Protein AF-A0A1N7K8M9-F1 (afdb_monomer)

Mean predicted aligned error: 7.67 Å

Solvent-accessible surface area (backbone atoms only — not comparable to full-atom values): 7816 Å² total; per-residue (Å²): 114,67,70,62,53,54,54,53,53,51,53,54,55,52,52,54,50,54,49,51,53,53,49,50,52,52,54,46,53,49,52,34,52,50,45,45,54,55,26,48,35,70,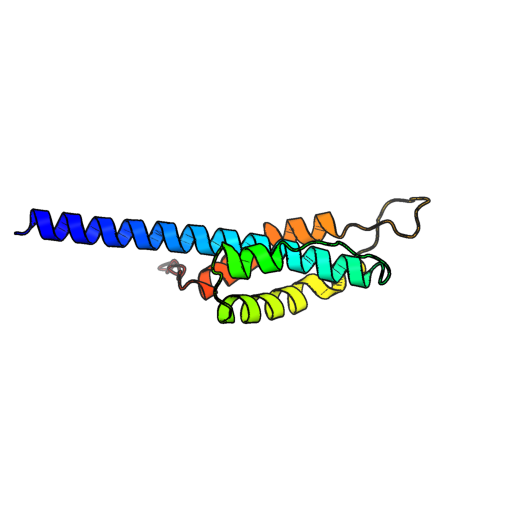66,35,76,85,61,76,83,87,73,58,62,67,55,45,42,40,73,74,64,62,49,59,65,70,57,49,56,58,46,49,53,52,47,50,77,73,44,69,59,43,54,70,47,71,66,93,67,95,62,94,57,90,80,63,69,44,43,69,59,55,31,48,54,49,57,68,27,70,62,52,55,51,52,51,31,55,72,74,66,52,76,76,81,74,80,78,76,84,124

Organism: NCBI:txid297244

pLDDT: mean 85.95, std 14.45, range [42.16, 98.56]

InterPro domains:
  IPR038314 T6SS superfamily [G3DSA:1.20.120.1620] (16-121)

Structure (mmCIF, N/CA/C/O backbone):
data_AF-A0A1N7K8M9-F1
#
_entry.id   AF-A0A1N7K8M9-F1
#
loop_
_atom_site.group_PDB
_atom_site.id
_atom_site.type_symbol
_atom_site.label_atom_id
_atom_site.label_alt_id
_atom_site.label_comp_id
_atom_site.label_asym_id
_atom_site.label_entity_id
_atom_site.label_seq_id
_atom_site.pdbx_PDB_ins_code
_atom_site.Cartn_x
_atom_site.Cartn_y
_atom_site.Cartn_z
_atom_site.occupancy
_atom_site.B_iso_or_equiv
_atom_site.auth_seq_id
_atom_site.auth_comp_id
_atom_site.auth_asym_id
_atom_site.auth_atom_id
_atom_site.pdbx_PDB_model_num
ATOM 1 N N . MET A 1 1 ? -33.757 9.930 36.050 1.00 55.50 1 MET A N 1
ATOM 2 C CA . MET A 1 1 ? -32.549 9.127 35.722 1.00 55.50 1 MET A CA 1
ATOM 3 C C . MET A 1 1 ? -32.509 8.629 34.274 1.00 55.50 1 MET A C 1
ATOM 5 O O . MET A 1 1 ? -31.422 8.622 33.714 1.00 55.50 1 MET A O 1
ATOM 9 N N . GLY A 1 2 ? -33.641 8.290 33.636 1.00 57.25 2 GLY A N 1
ATOM 10 C CA . GLY A 1 2 ? -33.664 7.744 32.263 1.00 57.25 2 GLY A CA 1
ATOM 11 C C . GLY A 1 2 ? -33.075 8.642 31.160 1.00 57.25 2 GLY A C 1
ATOM 12 O O . GLY A 1 2 ? -32.299 8.159 30.347 1.00 57.25 2 GLY A O 1
ATOM 13 N N . ILE A 1 3 ? -33.346 9.955 31.169 1.00 63.19 3 ILE A N 1
ATOM 14 C CA . ILE A 1 3 ? -32.827 10.887 30.142 1.00 63.19 3 ILE A CA 1
ATOM 15 C C . ILE A 1 3 ? -31.294 11.018 30.211 1.00 63.19 3 ILE A C 1
ATOM 17 O O . ILE A 1 3 ? -30.626 11.034 29.181 1.00 63.19 3 ILE A O 1
ATOM 21 N N . LYS A 1 4 ? -30.719 11.035 31.425 1.00 57.97 4 LYS A N 1
ATOM 22 C CA . LYS A 1 4 ? -29.259 11.060 31.622 1.00 57.97 4 LYS A CA 1
ATOM 23 C C . LYS A 1 4 ? -28.606 9.770 31.112 1.00 57.97 4 LYS A C 1
ATOM 25 O O . LYS A 1 4 ? -27.607 9.852 30.414 1.00 57.97 4 LYS A O 1
ATOM 30 N N . MET A 1 5 ? -29.209 8.605 31.372 1.00 63.78 5 MET A N 1
ATOM 31 C CA . MET A 1 5 ? -28.696 7.317 30.880 1.00 63.78 5 MET A CA 1
ATOM 32 C C . MET A 1 5 ? -28.720 7.211 29.347 1.00 63.78 5 MET A C 1
ATOM 34 O O . MET A 1 5 ? -27.747 6.752 28.755 1.00 63.78 5 MET A O 1
ATOM 38 N N . ILE A 1 6 ? -29.795 7.678 28.700 1.00 67.50 6 ILE A N 1
ATOM 39 C CA . ILE A 1 6 ? -29.910 7.688 27.231 1.00 67.50 6 ILE A CA 1
ATOM 40 C C . ILE A 1 6 ? -28.871 8.633 26.613 1.00 67.50 6 ILE A C 1
ATOM 42 O O . ILE A 1 6 ? -28.190 8.256 25.661 1.00 67.50 6 ILE A O 1
ATOM 46 N N . SER A 1 7 ? -28.700 9.832 27.181 1.00 69.00 7 SER A N 1
ATOM 47 C CA . SER A 1 7 ? -27.706 10.802 26.706 1.00 69.00 7 SER A CA 1
ATOM 48 C C . SER A 1 7 ? -26.276 10.270 26.824 1.00 69.00 7 SER A C 1
ATOM 50 O O . SER A 1 7 ? -25.493 10.426 25.891 1.00 69.00 7 SER A O 1
ATOM 52 N N . THR A 1 8 ? -25.927 9.618 27.937 1.00 70.44 8 THR A N 1
ATOM 53 C CA . THR A 1 8 ? -24.590 9.037 28.129 1.00 70.44 8 THR A CA 1
ATOM 54 C C . THR A 1 8 ? -24.330 7.888 27.156 1.00 70.44 8 THR A C 1
ATOM 56 O O . THR A 1 8 ? -23.260 7.841 26.554 1.00 70.44 8 THR A O 1
ATOM 59 N N . ALA A 1 9 ? -25.310 7.002 26.941 1.00 67.31 9 ALA A N 1
ATOM 60 C CA . ALA A 1 9 ? -25.182 5.914 25.974 1.00 67.31 9 ALA A CA 1
ATOM 61 C C . ALA A 1 9 ? -24.932 6.447 24.553 1.00 67.31 9 ALA A C 1
ATOM 63 O O . ALA A 1 9 ? -24.025 5.978 23.869 1.00 67.31 9 ALA A O 1
ATOM 64 N N . LEU A 1 10 ? -25.674 7.477 24.133 1.00 69.62 10 LEU A N 1
ATOM 65 C CA . LEU A 1 10 ? -25.521 8.090 22.812 1.00 69.62 10 LEU A CA 1
ATOM 66 C C . LEU A 1 10 ? -24.108 8.665 22.601 1.00 69.62 10 LEU A C 1
ATOM 68 O O . LEU A 1 10 ? -23.495 8.420 21.564 1.00 69.62 10 LEU A O 1
ATOM 72 N N . CYS A 1 11 ? -23.558 9.371 23.596 1.00 68.38 11 CYS A N 1
ATOM 73 C CA . CYS A 1 11 ? -22.202 9.925 23.528 1.00 68.38 11 CYS A CA 1
ATOM 74 C C . CYS A 1 11 ? -21.124 8.841 23.360 1.00 68.38 11 CYS A C 1
ATOM 76 O O . CYS A 1 11 ? -20.184 9.035 22.591 1.00 68.38 11 CYS A O 1
ATOM 78 N N . VAL A 1 12 ? -21.275 7.695 24.034 1.00 68.94 12 VAL A N 1
ATOM 79 C CA . VAL A 1 12 ? -20.350 6.553 23.911 1.00 68.94 12 VAL A CA 1
ATOM 80 C C . VAL A 1 12 ? -20.442 5.904 22.523 1.00 68.94 12 VAL A C 1
ATOM 82 O O . VAL A 1 12 ? -19.428 5.532 21.930 1.00 68.94 12 VAL A O 1
ATOM 85 N N . PHE A 1 13 ? -21.642 5.808 21.946 1.00 65.75 13 PHE A N 1
ATOM 86 C CA . PHE A 1 13 ? -21.798 5.313 20.575 1.00 65.75 13 PHE A CA 1
ATOM 87 C C . PHE A 1 13 ? -21.184 6.260 19.533 1.00 65.75 13 PHE A C 1
ATOM 89 O O . PHE A 1 13 ? -20.526 5.803 18.602 1.00 65.75 13 PHE A O 1
ATOM 96 N N . PHE A 1 14 ? -21.328 7.578 19.685 1.00 66.44 14 PHE A N 1
ATOM 97 C CA . PHE A 1 14 ? -20.709 8.524 18.749 1.00 66.44 14 PHE A CA 1
ATOM 98 C C . PHE A 1 14 ? -19.177 8.524 18.831 1.00 66.44 14 PHE A C 1
ATOM 100 O O . PHE A 1 14 ? -18.514 8.547 17.793 1.00 66.44 14 PHE A O 1
ATOM 107 N N . SER A 1 15 ? -18.594 8.444 20.031 1.00 65.31 15 SER A N 1
ATOM 108 C CA . SER A 1 15 ? -17.133 8.409 20.185 1.00 65.31 15 SER A CA 1
ATOM 109 C C . SER A 1 15 ? -16.507 7.137 19.597 1.00 65.31 15 SER A C 1
ATOM 111 O O . SER A 1 15 ? -15.451 7.202 18.964 1.00 65.31 15 SER A O 1
ATOM 113 N N . THR A 1 16 ? -17.175 5.987 19.719 1.00 69.19 16 THR A N 1
ATOM 114 C CA . THR A 1 16 ? -16.719 4.719 19.114 1.00 69.19 16 THR A CA 1
ATOM 115 C C . THR A 1 16 ? -16.777 4.733 17.581 1.00 69.19 16 THR A C 1
ATOM 117 O O . THR A 1 16 ? -15.883 4.204 16.924 1.00 69.19 16 THR A O 1
ATOM 120 N N . ILE A 1 17 ? -17.762 5.407 16.980 1.00 71.94 17 ILE A N 1
ATOM 121 C CA . ILE A 1 17 ? -17.827 5.576 15.517 1.00 71.94 17 ILE A CA 1
ATOM 122 C C . ILE A 1 17 ? -16.704 6.495 15.018 1.00 71.94 17 ILE A C 1
ATOM 124 O O . ILE A 1 17 ? -16.034 6.171 14.036 1.00 71.94 17 ILE A O 1
ATOM 128 N N . ILE A 1 18 ? -16.466 7.620 15.701 1.00 73.31 18 ILE A N 1
ATOM 129 C CA . ILE A 1 18 ? -15.416 8.584 15.325 1.00 73.31 18 ILE A CA 1
ATOM 130 C C . ILE A 1 18 ? -14.028 7.937 15.402 1.00 73.31 18 ILE A C 1
ATOM 132 O O . ILE A 1 18 ? -13.202 8.121 14.505 1.00 73.31 18 ILE A O 1
ATOM 136 N N . THR A 1 19 ? -13.773 7.158 16.453 1.00 75.25 19 THR A N 1
ATOM 137 C CA . THR A 1 19 ? -12.500 6.441 16.625 1.00 75.25 19 THR A CA 1
ATOM 138 C C . THR A 1 19 ? -12.299 5.389 15.535 1.00 75.25 19 THR A C 1
ATOM 140 O O . THR A 1 19 ? -11.262 5.414 14.875 1.00 75.25 19 THR A O 1
ATOM 143 N N . ALA A 1 20 ? -13.308 4.562 15.242 1.00 73.88 20 ALA A N 1
ATOM 144 C CA . ALA A 1 20 ? -13.241 3.574 14.161 1.00 73.88 20 ALA A CA 1
ATOM 145 C C . ALA A 1 20 ? -13.034 4.213 12.773 1.00 73.88 20 ALA A C 1
ATOM 147 O O . ALA A 1 20 ? -12.269 3.703 11.952 1.00 73.88 20 ALA A O 1
ATOM 148 N N . GLN A 1 21 ? -13.681 5.352 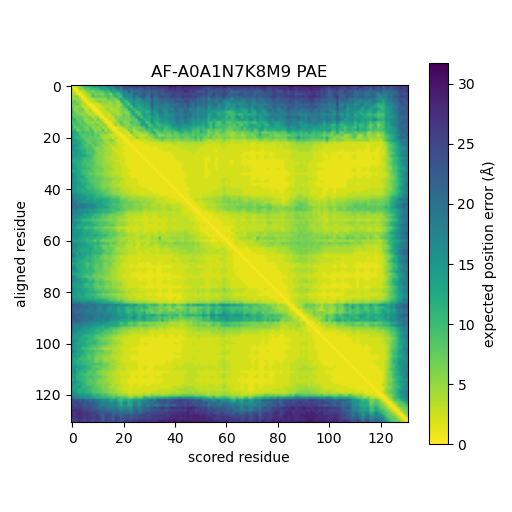12.500 1.00 77.50 21 GLN A N 1
ATOM 149 C CA . GLN A 1 21 ? -13.484 6.093 11.252 1.00 77.50 21 GLN A CA 1
ATOM 150 C C . GLN A 1 21 ? -12.062 6.660 11.152 1.00 77.50 21 GLN A C 1
ATOM 152 O O . GLN A 1 21 ? -11.430 6.554 10.100 1.00 77.50 21 GLN A O 1
ATOM 157 N N . THR A 1 22 ? -11.545 7.224 12.244 1.00 87.81 22 THR A N 1
ATOM 158 C CA . THR A 1 22 ? -10.180 7.765 12.306 1.00 87.81 22 THR A CA 1
ATOM 159 C C . THR A 1 22 ? -9.147 6.666 12.077 1.00 87.81 22 THR A C 1
ATOM 161 O O . THR A 1 22 ? -8.244 6.823 11.254 1.00 87.81 22 THR A O 1
ATOM 164 N N . GLU A 1 23 ? -9.319 5.525 12.740 1.00 90.81 23 GLU A N 1
ATOM 165 C CA . GLU A 1 23 ? -8.447 4.364 12.597 1.00 90.81 23 GLU A CA 1
ATOM 166 C C . GLU A 1 23 ? -8.476 3.806 11.169 1.00 90.81 23 GLU A C 1
ATOM 168 O O . GLU A 1 23 ? -7.424 3.599 10.565 1.00 90.81 23 GLU A O 1
ATOM 173 N N . SER A 1 24 ? -9.664 3.657 10.575 1.00 92.88 24 SER A N 1
ATOM 174 C CA . SER A 1 24 ? -9.797 3.212 9.185 1.00 92.88 24 SER A CA 1
ATOM 175 C C . SER A 1 24 ? -9.044 4.118 8.209 1.00 92.88 24 SER A C 1
ATOM 177 O O . SER A 1 24 ? -8.442 3.616 7.261 1.00 92.88 24 SER A O 1
ATOM 179 N N . VAL A 1 25 ? -9.077 5.438 8.413 1.00 94.25 25 VAL A N 1
ATOM 180 C CA . VAL A 1 25 ? -8.355 6.396 7.561 1.00 94.25 25 VAL A CA 1
ATOM 181 C C . VAL A 1 25 ? -6.844 6.238 7.718 1.00 94.25 25 VAL A C 1
ATOM 183 O O . VAL A 1 25 ? -6.126 6.271 6.719 1.00 94.25 25 VAL A O 1
ATOM 186 N N . ILE A 1 26 ? -6.353 6.051 8.945 1.00 94.75 26 ILE A N 1
ATOM 187 C CA . ILE A 1 26 ? -4.922 5.847 9.209 1.00 94.75 26 ILE A CA 1
ATOM 188 C C . ILE A 1 26 ? -4.437 4.552 8.550 1.00 94.75 26 ILE A C 1
ATOM 190 O O . ILE A 1 26 ? -3.450 4.582 7.820 1.00 94.75 26 ILE A O 1
ATOM 194 N N . LEU A 1 27 ? -5.166 3.447 8.724 1.00 95.62 27 LEU A N 1
ATOM 195 C CA . LEU A 1 27 ? -4.822 2.157 8.120 1.00 95.62 27 LEU A CA 1
ATOM 196 C C . LEU A 1 27 ? -4.821 2.221 6.585 1.00 95.62 27 LEU A C 1
ATOM 198 O O . LEU A 1 27 ? -3.929 1.672 5.946 1.00 95.62 27 LEU A O 1
ATOM 202 N N . LYS A 1 28 ? -5.756 2.959 5.971 1.00 96.94 28 LYS A N 1
ATOM 203 C CA . LYS A 1 28 ? -5.742 3.179 4.516 1.00 96.94 28 LYS A CA 1
ATOM 204 C C . LYS A 1 28 ? -4.518 3.967 4.047 1.00 96.94 28 LYS A C 1
ATOM 206 O O . LYS A 1 28 ? -3.912 3.604 3.044 1.00 96.94 28 LYS A O 1
ATOM 211 N N . LYS A 1 29 ? -4.151 5.038 4.757 1.00 96.44 29 LYS A N 1
ATOM 212 C CA . LYS A 1 29 ? -2.949 5.830 4.439 1.00 96.44 29 LYS A CA 1
ATOM 213 C C . LYS A 1 29 ? -1.682 4.992 4.573 1.00 96.44 29 LYS A C 1
ATOM 215 O O . LYS A 1 29 ? -0.804 5.085 3.722 1.00 96.44 29 LYS A O 1
ATOM 220 N N . TYR A 1 30 ? -1.629 4.150 5.600 1.00 96.50 30 TYR A N 1
ATOM 221 C CA . TYR A 1 30 ? -0.538 3.210 5.806 1.00 96.50 30 TYR A CA 1
ATOM 222 C C . TYR A 1 30 ? -0.416 2.225 4.642 1.00 96.50 30 TYR A C 1
ATOM 224 O O . TYR A 1 30 ? 0.673 2.055 4.103 1.00 96.50 30 TYR A O 1
ATOM 232 N N . ALA A 1 31 ? -1.538 1.655 4.196 1.00 97.81 31 ALA A N 1
ATOM 233 C CA . ALA A 1 31 ? -1.556 0.724 3.075 1.00 97.81 31 ALA A CA 1
ATOM 234 C C . ALA A 1 31 ? -1.058 1.339 1.764 1.00 97.81 31 ALA A C 1
ATOM 236 O O . ALA A 1 31 ? -0.250 0.724 1.072 1.00 97.81 31 ALA A O 1
ATOM 237 N N . LEU A 1 32 ? -1.480 2.569 1.454 1.00 98.12 32 LEU A N 1
ATOM 238 C CA . LEU A 1 32 ? -0.977 3.294 0.286 1.00 98.12 32 LEU A CA 1
ATOM 239 C C . LEU A 1 32 ? 0.529 3.563 0.398 1.00 98.12 32 LEU A C 1
ATOM 241 O O . LEU A 1 32 ? 1.276 3.248 -0.523 1.00 98.12 32 LEU A O 1
ATOM 245 N N . HIS A 1 33 ? 0.975 4.102 1.536 1.00 96.94 33 HIS A N 1
ATOM 246 C CA . HIS A 1 33 ? 2.391 4.376 1.791 1.00 96.94 33 HIS A CA 1
ATOM 247 C C . HIS A 1 33 ? 3.249 3.117 1.612 1.00 96.94 33 HIS A C 1
ATOM 249 O O . HIS A 1 33 ? 4.266 3.150 0.922 1.00 96.94 33 HIS A O 1
ATOM 255 N N . LYS A 1 34 ? 2.828 1.999 2.210 1.00 96.62 34 LYS A N 1
ATOM 256 C CA . LYS A 1 34 ? 3.552 0.729 2.161 1.00 96.62 34 LYS A CA 1
ATOM 257 C C . LYS A 1 34 ? 3.611 0.162 0.740 1.00 96.62 34 LYS A C 1
ATOM 259 O O . LYS A 1 34 ? 4.702 -0.155 0.279 1.00 96.62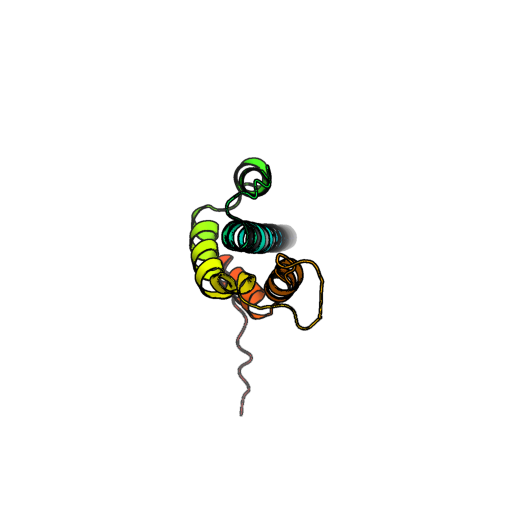 34 LYS A O 1
ATOM 264 N N . CYS A 1 35 ? 2.480 0.145 0.025 1.00 97.94 35 CYS A N 1
ATOM 265 C CA . CYS A 1 35 ? 2.422 -0.283 -1.376 1.00 97.94 35 CYS A CA 1
ATOM 266 C C . CYS A 1 35 ? 3.408 0.501 -2.251 1.00 97.94 35 CYS A C 1
ATOM 268 O O . CYS A 1 35 ? 4.201 -0.103 -2.974 1.00 97.94 35 CYS A O 1
ATOM 270 N N . LEU A 1 36 ? 3.389 1.838 -2.153 1.00 97.06 36 LEU A N 1
ATOM 271 C CA . LEU A 1 36 ? 4.280 2.707 -2.926 1.00 97.06 36 LEU A CA 1
ATOM 272 C C . LEU A 1 36 ? 5.742 2.462 -2.551 1.00 97.06 36 LEU A C 1
ATOM 274 O O . LEU A 1 36 ? 6.579 2.277 -3.430 1.00 97.06 36 LEU A O 1
ATOM 278 N N . SER A 1 37 ? 6.049 2.437 -1.252 1.00 95.62 37 SER A N 1
ATOM 279 C CA . SER A 1 37 ? 7.421 2.280 -0.777 1.00 95.62 37 SER A CA 1
ATOM 280 C C . SER A 1 37 ? 8.037 0.952 -1.214 1.00 95.62 37 SER A C 1
ATOM 282 O O . SER A 1 37 ? 9.190 0.940 -1.644 1.00 95.62 37 SER A O 1
ATOM 284 N N . ASP A 1 38 ? 7.300 -0.152 -1.100 1.00 95.50 38 ASP A N 1
ATOM 285 C CA . ASP A 1 38 ? 7.817 -1.482 -1.427 1.00 95.50 38 ASP A CA 1
ATOM 286 C C . ASP A 1 38 ? 7.977 -1.659 -2.943 1.00 95.50 38 ASP A C 1
ATOM 288 O O . ASP A 1 38 ? 9.003 -2.165 -3.407 1.00 95.50 38 ASP A O 1
ATOM 292 N N . ASN A 1 39 ? 7.011 -1.180 -3.735 1.00 96.88 39 ASN A N 1
ATOM 293 C CA . ASN A 1 39 ? 7.062 -1.319 -5.188 1.00 96.88 39 ASN A CA 1
ATOM 294 C C . ASN A 1 39 ? 8.082 -0.384 -5.839 1.00 96.88 39 ASN A C 1
ATOM 296 O O . ASN A 1 39 ? 8.812 -0.829 -6.722 1.00 96.88 39 ASN A O 1
ATOM 300 N N . TYR A 1 40 ? 8.211 0.871 -5.393 1.00 95.44 40 TYR A N 1
ATOM 301 C CA . TYR A 1 40 ? 9.257 1.753 -5.923 1.00 95.44 40 TYR A CA 1
ATOM 302 C C . TYR A 1 40 ? 10.655 1.251 -5.578 1.00 95.44 40 TYR A C 1
ATOM 304 O O . TYR A 1 40 ? 11.530 1.266 -6.438 1.00 95.44 40 TYR A O 1
ATOM 312 N N . LYS A 1 41 ? 10.855 0.733 -4.361 1.00 94.12 41 LYS A N 1
ATOM 313 C CA . LYS A 1 41 ? 12.124 0.105 -3.975 1.00 94.12 41 LYS A CA 1
ATOM 314 C C . LYS A 1 41 ? 12.425 -1.153 -4.798 1.00 94.12 41 LYS A C 1
ATOM 316 O O . LYS A 1 41 ? 13.586 -1.429 -5.080 1.00 94.12 41 LYS A O 1
ATOM 321 N N . SER A 1 42 ? 11.400 -1.918 -5.172 1.00 94.38 42 SER A N 1
ATOM 322 C CA . SER A 1 42 ? 11.559 -3.114 -6.011 1.00 94.38 42 SER A CA 1
ATOM 323 C C . SER A 1 42 ? 11.850 -2.768 -7.474 1.00 94.38 42 SER A C 1
ATOM 325 O O . SER A 1 42 ? 12.636 -3.462 -8.115 1.00 94.38 42 SER A O 1
ATOM 327 N N . ALA A 1 43 ? 11.259 -1.685 -7.992 1.00 93.81 43 ALA A N 1
ATOM 328 C CA . ALA A 1 43 ? 11.530 -1.169 -9.334 1.00 93.81 43 ALA A CA 1
ATOM 329 C C . ALA A 1 43 ? 12.926 -0.545 -9.453 1.00 93.81 43 ALA A C 1
ATOM 331 O O . ALA A 1 43 ? 13.631 -0.776 -10.434 1.00 93.81 43 ALA A O 1
ATOM 332 N N . ASP A 1 44 ? 13.324 0.241 -8.454 1.00 92.25 44 ASP A N 1
ATOM 333 C CA . ASP A 1 44 ? 14.631 0.881 -8.389 1.00 92.25 44 ASP A CA 1
ATOM 334 C C . ASP A 1 44 ? 15.194 0.787 -6.960 1.00 92.25 44 ASP A C 1
ATOM 336 O O . ASP A 1 44 ? 14.870 1.611 -6.102 1.00 92.25 44 ASP A O 1
ATOM 340 N N . PRO A 1 45 ? 16.080 -0.187 -6.679 1.00 90.81 45 PRO A N 1
ATOM 341 C CA . PRO A 1 45 ? 16.692 -0.339 -5.360 1.00 90.81 45 PRO A CA 1
ATOM 342 C C . PRO A 1 45 ? 17.539 0.857 -4.907 1.00 90.81 45 PRO A C 1
ATOM 344 O O . PRO A 1 45 ? 17.869 0.946 -3.723 1.00 90.81 45 PRO A O 1
ATOM 347 N N . SER A 1 46 ? 17.913 1.759 -5.824 1.00 91.75 46 SER A N 1
ATOM 348 C CA . SER A 1 46 ? 18.627 2.999 -5.496 1.00 91.75 46 SER A CA 1
ATOM 349 C C . SER A 1 46 ? 17.697 4.133 -5.055 1.00 91.75 46 SER A C 1
ATOM 351 O O . SER A 1 46 ? 18.170 5.155 -4.557 1.00 91.75 46 SER A O 1
ATOM 353 N N . PHE A 1 47 ? 16.379 3.961 -5.198 1.00 86.50 47 PHE A N 1
ATOM 354 C CA . PHE A 1 47 ? 15.394 4.941 -4.769 1.00 86.50 47 PHE A CA 1
ATOM 355 C C . PHE A 1 47 ? 15.344 5.051 -3.240 1.00 86.50 47 PHE A C 1
ATOM 357 O O . PHE A 1 47 ? 15.082 4.081 -2.525 1.00 86.50 47 PHE A O 1
ATOM 364 N N . ILE A 1 48 ? 15.545 6.269 -2.736 1.00 86.75 48 ILE A N 1
ATOM 365 C CA . ILE A 1 48 ? 15.435 6.607 -1.316 1.00 86.75 48 ILE A CA 1
ATOM 366 C C . ILE A 1 48 ? 14.348 7.671 -1.177 1.00 86.75 48 ILE A C 1
ATOM 368 O O . ILE A 1 48 ? 14.542 8.818 -1.569 1.00 86.75 48 ILE A O 1
ATOM 372 N N . SER A 1 49 ? 13.200 7.302 -0.606 1.00 87.31 49 SER A N 1
ATOM 373 C CA . SER A 1 49 ? 12.062 8.223 -0.481 1.00 87.31 49 SER A CA 1
ATOM 374 C C . SER A 1 49 ? 12.272 9.323 0.563 1.00 87.31 49 SER A C 1
ATOM 376 O O . SER A 1 49 ? 11.632 10.367 0.475 1.00 87.31 49 SER A O 1
ATOM 378 N N . HIS A 1 50 ? 13.113 9.078 1.579 1.00 90.00 50 HIS A N 1
ATOM 379 C CA . HIS A 1 50 ? 13.174 9.879 2.812 1.00 90.00 50 HIS A CA 1
ATOM 380 C C . HIS A 1 50 ? 11.787 10.127 3.448 1.00 90.00 50 HIS A C 1
ATOM 382 O O . HIS A 1 50 ? 11.588 11.109 4.163 1.00 90.00 50 HIS A O 1
ATOM 388 N N . ASP A 1 51 ? 10.824 9.235 3.196 1.00 90.31 51 ASP A N 1
ATOM 389 C CA . ASP A 1 51 ? 9.458 9.341 3.699 1.00 90.31 51 ASP A CA 1
ATOM 390 C C . ASP A 1 51 ? 9.357 8.739 5.109 1.00 90.31 51 ASP A C 1
ATOM 392 O O . ASP A 1 51 ? 9.631 7.560 5.333 1.00 90.31 51 ASP A O 1
ATOM 396 N N . TYR A 1 52 ? 8.947 9.565 6.072 1.00 91.88 52 TYR A N 1
ATOM 397 C CA . TYR A 1 52 ? 8.741 9.182 7.472 1.00 91.88 52 TYR A CA 1
ATOM 398 C C . TYR A 1 52 ? 7.254 9.062 7.842 1.00 91.88 52 TYR A C 1
ATOM 400 O O . TYR A 1 52 ? 6.901 9.020 9.026 1.00 91.88 52 TYR A O 1
ATOM 408 N N . SER A 1 53 ? 6.357 8.990 6.856 1.00 92.62 53 SER A N 1
ATOM 409 C CA . SER A 1 53 ? 4.909 8.910 7.072 1.00 92.62 53 SER A CA 1
ATOM 410 C C . SER A 1 53 ? 4.509 7.684 7.894 1.00 92.62 53 SER A C 1
ATOM 412 O O . SER A 1 53 ? 3.621 7.796 8.740 1.00 92.62 53 SER A O 1
ATOM 414 N N . ALA A 1 54 ? 5.185 6.538 7.730 1.00 88.75 54 ALA A N 1
ATOM 415 C CA . ALA A 1 54 ? 4.984 5.370 8.598 1.00 88.75 54 ALA A CA 1
ATOM 416 C C . ALA A 1 54 ? 5.228 5.700 10.081 1.00 88.75 54 ALA A C 1
ATOM 418 O O . ALA A 1 54 ? 4.372 5.424 10.923 1.00 88.75 54 ALA A O 1
ATOM 419 N N . SER A 1 55 ? 6.339 6.369 10.401 1.00 90.19 55 SER A N 1
ATOM 420 C CA . SER A 1 55 ? 6.647 6.808 11.768 1.00 90.19 55 SER A CA 1
ATOM 421 C C . SER A 1 55 ? 5.636 7.830 12.285 1.00 90.19 55 SER A C 1
ATOM 423 O O . SER A 1 55 ? 5.232 7.751 13.441 1.00 90.19 55 SER A O 1
ATOM 425 N N . TYR A 1 56 ? 5.166 8.753 11.441 1.00 91.25 56 TYR A N 1
ATOM 426 C CA . TYR A 1 56 ? 4.097 9.688 11.807 1.00 91.25 56 TYR A CA 1
ATOM 427 C C . TYR A 1 56 ? 2.788 8.956 12.150 1.00 91.25 56 TYR A C 1
ATOM 429 O O . TYR A 1 56 ? 2.144 9.260 13.155 1.00 91.25 56 TYR A O 1
ATOM 437 N N . MET A 1 57 ? 2.400 7.959 11.352 1.00 91.25 57 MET A N 1
ATOM 438 C CA . MET A 1 57 ? 1.207 7.147 11.609 1.00 91.25 57 MET A CA 1
ATOM 439 C C . MET A 1 57 ? 1.340 6.330 12.899 1.00 91.25 57 MET A C 1
ATOM 441 O O . MET A 1 57 ? 0.399 6.273 13.691 1.00 91.25 57 MET A O 1
ATOM 445 N N . PHE A 1 58 ? 2.517 5.760 13.147 1.00 85.56 58 PHE A N 1
ATOM 446 C CA . PHE A 1 58 ? 2.784 4.984 14.351 1.00 85.56 58 PHE A CA 1
ATOM 447 C C . PHE A 1 58 ? 2.844 5.860 15.611 1.00 85.56 58 PHE A C 1
ATOM 449 O O . PHE A 1 58 ? 2.067 5.665 16.539 1.00 85.56 58 PHE A O 1
ATOM 456 N N . GLN A 1 59 ? 3.726 6.860 15.632 1.00 86.06 59 GLN A N 1
ATOM 457 C CA . GLN A 1 59 ? 4.071 7.611 16.845 1.00 86.06 59 GLN A CA 1
ATOM 458 C C . GLN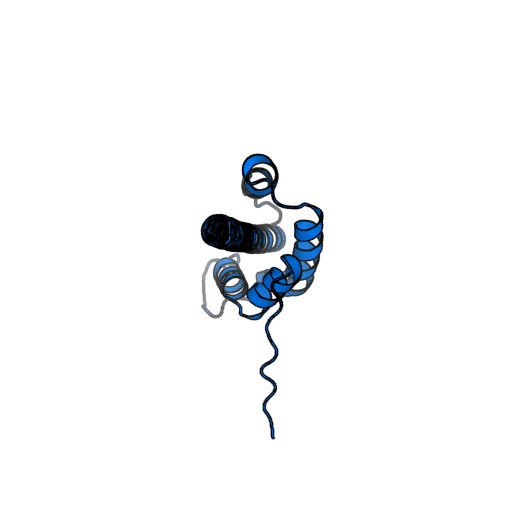 A 1 59 ? 3.124 8.779 17.116 1.00 86.06 59 GLN A C 1
ATOM 460 O O . GLN A 1 59 ? 2.807 9.067 18.264 1.00 86.06 59 GLN A O 1
ATOM 465 N N . ILE A 1 60 ? 2.680 9.479 16.067 1.00 84.88 60 ILE A N 1
ATOM 466 C CA . ILE A 1 60 ? 1.877 10.701 16.222 1.00 84.88 60 ILE A CA 1
ATOM 467 C C . ILE A 1 60 ? 0.386 10.387 16.145 1.00 84.88 60 ILE A C 1
ATOM 469 O O . ILE A 1 60 ? -0.419 10.999 16.847 1.00 84.88 60 ILE A O 1
ATOM 473 N N . LYS A 1 61 ? -0.006 9.436 15.290 1.00 89.44 61 LYS A N 1
ATOM 474 C CA . LYS A 1 61 ? -1.403 8.992 15.181 1.00 89.44 61 LYS A CA 1
ATOM 475 C C . LYS A 1 61 ? -1.742 7.783 16.051 1.00 89.44 61 LYS A C 1
ATOM 477 O O . LYS A 1 61 ? -2.915 7.426 16.090 1.00 89.44 61 LYS A O 1
ATOM 482 N N . ASN A 1 62 ? -0.772 7.230 16.787 1.00 86.88 62 ASN A N 1
ATOM 483 C CA . ASN A 1 62 ? -0.955 6.109 17.715 1.00 86.88 62 ASN A CA 1
ATOM 484 C C . ASN A 1 62 ? -1.649 4.902 17.060 1.00 86.88 62 ASN A C 1
ATOM 486 O O . ASN A 1 62 ? -2.574 4.321 17.629 1.00 86.88 62 ASN A O 1
ATOM 490 N N . ALA A 1 63 ? -1.245 4.558 15.835 1.00 89.06 63 ALA A N 1
ATOM 491 C CA . ALA A 1 63 ? -1.774 3.388 15.146 1.00 89.06 63 ALA A CA 1
ATOM 492 C C . ALA A 1 63 ? -1.393 2.089 15.881 1.00 89.06 63 ALA A C 1
ATOM 494 O O . ALA A 1 63 ? -0.254 1.913 16.313 1.00 89.06 63 ALA A O 1
ATOM 495 N N . ASP A 1 64 ? -2.347 1.165 15.991 1.00 90.44 64 ASP A N 1
ATOM 496 C CA . ASP A 1 64 ? -2.157 -0.129 16.650 1.00 90.44 64 ASP A CA 1
ATOM 497 C C . ASP A 1 64 ? -1.176 -1.015 15.865 1.00 90.44 64 ASP A C 1
ATOM 499 O O . ASP A 1 64 ? -1.452 -1.431 14.736 1.00 90.44 64 ASP A O 1
ATOM 503 N N . TYR A 1 65 ? -0.041 -1.337 16.491 1.00 88.19 65 TYR A N 1
ATOM 504 C CA . TYR A 1 65 ? 1.033 -2.125 15.887 1.00 88.19 65 TYR A CA 1
ATOM 505 C C . TYR A 1 65 ? 0.575 -3.501 15.393 1.00 88.19 65 TYR A C 1
ATOM 507 O O . TYR A 1 65 ? 0.979 -3.942 14.319 1.00 88.19 65 TYR A O 1
ATOM 515 N N . ASN A 1 66 ? -0.297 -4.179 16.144 1.00 92.12 66 ASN A N 1
ATOM 516 C CA . ASN A 1 66 ? -0.740 -5.522 15.778 1.00 92.12 66 ASN A CA 1
ATOM 517 C C . ASN A 1 66 ? -1.590 -5.482 14.508 1.00 92.12 66 ASN A C 1
ATOM 519 O O . ASN A 1 66 ? -1.454 -6.341 13.636 1.00 92.12 66 ASN A O 1
ATOM 523 N N . LYS A 1 67 ? -2.439 -4.458 14.376 1.00 93.25 67 LYS A N 1
ATOM 524 C CA . LYS A 1 67 ? -3.245 -4.251 13.167 1.00 93.25 67 LYS A CA 1
ATOM 525 C C . LYS A 1 67 ? -2.379 -3.854 11.980 1.00 93.25 67 LYS A C 1
ATOM 527 O O . LYS A 1 67 ? -2.635 -4.344 10.886 1.00 93.25 67 LYS A O 1
ATOM 532 N N . LEU A 1 68 ? -1.358 -3.021 12.188 1.00 92.25 68 LEU A N 1
ATOM 533 C CA . LEU A 1 68 ? -0.402 -2.667 11.136 1.00 92.25 68 LEU A CA 1
ATOM 534 C C . LEU A 1 68 ? 0.373 -3.886 10.636 1.00 92.25 68 LEU A C 1
ATOM 536 O O . LEU A 1 68 ? 0.444 -4.078 9.433 1.00 92.25 68 LEU A O 1
ATOM 540 N N . ASN A 1 69 ? 0.852 -4.755 11.525 1.00 93.31 69 ASN A N 1
ATOM 541 C CA . ASN A 1 69 ? 1.567 -5.972 11.133 1.00 93.31 69 ASN A CA 1
ATOM 542 C C . ASN A 1 69 ? 0.676 -6.949 10.338 1.00 93.31 69 ASN A C 1
ATOM 544 O O . ASN A 1 69 ? 1.091 -7.532 9.339 1.00 93.31 69 ASN A O 1
ATOM 548 N N . LEU A 1 70 ? -0.589 -7.105 10.746 1.00 96.38 70 LEU A N 1
ATOM 549 C CA . LEU A 1 70 ? -1.566 -7.885 9.974 1.00 96.38 70 LEU A CA 1
ATOM 550 C C . LEU A 1 70 ? -1.878 -7.242 8.620 1.00 96.38 70 LEU A C 1
ATOM 552 O O . LEU A 1 70 ? -2.158 -7.944 7.648 1.00 96.38 70 LEU A O 1
ATOM 556 N N . LEU A 1 71 ? -1.885 -5.913 8.564 1.00 97.25 71 LEU A N 1
ATOM 557 C CA . LEU A 1 71 ? -2.114 -5.163 7.342 1.00 97.25 71 LEU A CA 1
ATOM 558 C C . LEU A 1 71 ? -0.909 -5.236 6.396 1.00 97.25 71 LEU A C 1
ATOM 560 O O . LEU A 1 71 ? -1.125 -5.436 5.208 1.00 97.25 71 LEU A O 1
ATOM 564 N N . ASP A 1 72 ? 0.321 -5.170 6.906 1.00 96.62 72 ASP A N 1
ATOM 565 C CA . ASP A 1 72 ? 1.562 -5.323 6.134 1.00 96.62 72 ASP A CA 1
ATOM 566 C C . ASP A 1 72 ? 1.563 -6.612 5.331 1.00 96.62 72 ASP A C 1
ATOM 568 O O . ASP A 1 72 ? 1.735 -6.581 4.115 1.00 96.62 72 ASP A O 1
ATOM 572 N N . LYS A 1 73 ? 1.279 -7.734 5.999 1.00 97.50 73 LYS A N 1
ATOM 573 C CA . LYS A 1 73 ? 1.218 -9.037 5.338 1.00 97.50 73 LYS A CA 1
ATOM 574 C C . LYS A 1 73 ? 0.195 -9.050 4.199 1.00 97.50 73 LYS A C 1
ATOM 576 O O . LYS A 1 73 ? 0.485 -9.536 3.114 1.00 97.50 73 LYS A O 1
ATOM 581 N N . HIS A 1 74 ? -0.988 -8.485 4.433 1.00 98.19 74 HIS A N 1
ATOM 582 C CA . HIS A 1 74 ? -2.023 -8.403 3.405 1.00 98.19 74 HIS A CA 1
ATOM 583 C C . HIS A 1 74 ? -1.599 -7.522 2.219 1.00 98.19 74 HIS A C 1
ATOM 585 O O . HIS A 1 74 ? -1.865 -7.872 1.071 1.00 98.19 74 HIS A O 1
ATOM 591 N N . ILE A 1 75 ? -0.925 -6.397 2.476 1.00 98.50 75 ILE A N 1
ATOM 592 C CA . ILE A 1 75 ? -0.407 -5.506 1.429 1.00 98.50 75 ILE A CA 1
ATOM 593 C C . ILE A 1 75 ? 0.658 -6.221 0.596 1.00 98.50 75 ILE A C 1
ATOM 595 O O . ILE A 1 75 ? 0.600 -6.163 -0.630 1.00 98.50 75 ILE A O 1
ATOM 599 N N . GLU A 1 76 ? 1.598 -6.910 1.242 1.00 97.75 76 GLU A N 1
ATOM 600 C CA . GLU A 1 76 ? 2.667 -7.659 0.577 1.00 97.75 76 GLU A CA 1
ATOM 601 C C . GLU A 1 76 ? 2.099 -8.767 -0.322 1.00 97.75 76 GLU A C 1
ATOM 603 O O . GLU A 1 76 ? 2.443 -8.851 -1.502 1.00 97.75 76 GLU A O 1
ATOM 608 N N . GLU A 1 77 ? 1.158 -9.556 0.200 1.00 97.62 77 GLU A N 1
ATOM 609 C CA . GLU A 1 77 ? 0.472 -10.614 -0.554 1.00 97.62 77 GLU A CA 1
ATOM 610 C C . GLU A 1 77 ? -0.310 -10.072 -1.762 1.00 97.62 77 GLU A C 1
ATOM 612 O O . GLU A 1 77 ? -0.427 -10.763 -2.771 1.00 97.62 77 GLU A O 1
ATOM 617 N N . THR A 1 78 ? -0.834 -8.844 -1.679 1.00 97.88 78 THR A N 1
ATOM 618 C CA . THR A 1 78 ? -1.708 -8.272 -2.720 1.00 97.88 78 THR A CA 1
ATOM 619 C C . THR A 1 78 ? -0.950 -7.453 -3.767 1.00 97.88 78 THR A C 1
ATOM 621 O O . THR A 1 78 ? -1.344 -7.424 -4.930 1.00 97.88 78 THR A O 1
ATOM 624 N N . THR A 1 79 ? 0.118 -6.754 -3.371 1.00 98.44 79 THR A N 1
ATOM 625 C CA . THR A 1 79 ? 0.708 -5.664 -4.174 1.00 98.44 79 THR A CA 1
ATOM 626 C C . THR A 1 79 ? 2.168 -5.883 -4.568 1.00 98.44 79 THR A C 1
ATOM 628 O O . THR A 1 79 ? 2.714 -5.051 -5.288 1.00 98.44 79 THR A O 1
ATOM 631 N N . SER A 1 80 ? 2.812 -6.973 -4.132 1.00 96.88 80 SER A N 1
ATOM 632 C CA . SER A 1 80 ? 4.256 -7.217 -4.333 1.00 96.88 80 SER A CA 1
ATOM 633 C C . SER A 1 80 ? 4.708 -7.271 -5.797 1.00 96.88 80 SER A C 1
ATOM 635 O O . SER A 1 80 ? 5.885 -7.057 -6.070 1.00 96.88 80 SER A O 1
ATOM 637 N N . ASP A 1 81 ? 3.796 -7.505 -6.741 1.00 96.94 81 ASP A N 1
ATOM 638 C CA . ASP A 1 81 ? 4.105 -7.605 -8.171 1.00 96.94 81 ASP A CA 1
ATOM 639 C C . ASP A 1 81 ? 3.716 -6.357 -8.978 1.00 96.94 81 ASP A C 1
ATOM 641 O O . ASP A 1 81 ? 3.876 -6.343 -10.199 1.00 96.94 81 ASP A O 1
ATOM 645 N N . TYR A 1 82 ? 3.232 -5.285 -8.342 1.00 97.31 82 TYR A N 1
ATOM 646 C CA . TYR A 1 82 ? 2.768 -4.092 -9.068 1.00 97.31 82 TYR A CA 1
ATOM 647 C C . TYR A 1 82 ? 3.892 -3.401 -9.842 1.00 97.31 82 TYR A C 1
ATOM 649 O O . TYR A 1 82 ? 3.659 -2.879 -10.927 1.00 97.31 82 TYR A O 1
ATOM 657 N N . TYR A 1 83 ? 5.130 -3.461 -9.352 1.00 94.56 83 TYR A N 1
ATOM 658 C CA . TYR A 1 83 ? 6.295 -2.954 -10.081 1.00 94.56 83 TYR A CA 1
ATOM 659 C C . TYR A 1 83 ? 6.596 -3.713 -11.388 1.00 94.56 83 TYR A C 1
ATOM 661 O O . TYR A 1 83 ? 7.305 -3.192 -12.246 1.00 94.56 83 TYR A O 1
ATOM 669 N N . LYS A 1 84 ? 6.068 -4.936 -11.549 1.00 93.00 84 LYS A N 1
ATOM 670 C CA . LYS A 1 84 ? 6.213 -5.766 -12.758 1.00 93.00 84 LYS A CA 1
ATOM 671 C C . LYS A 1 84 ? 5.097 -5.523 -13.773 1.00 93.00 84 LYS A C 1
ATOM 673 O O . LYS A 1 84 ? 5.176 -6.032 -14.891 1.00 93.00 84 LYS A O 1
ATOM 678 N N . MET A 1 85 ? 4.046 -4.795 -13.392 1.00 90.00 85 MET A N 1
ATOM 679 C CA . MET A 1 85 ? 2.944 -4.440 -14.282 1.00 90.00 85 MET A CA 1
ATOM 680 C C . MET A 1 85 ? 3.452 -3.359 -15.239 1.00 90.00 85 MET A C 1
ATOM 682 O O . MET A 1 85 ? 3.485 -2.174 -14.915 1.00 90.00 85 MET A O 1
ATOM 686 N N . GLY A 1 86 ? 3.986 -3.817 -16.373 1.00 73.94 86 GLY A N 1
ATOM 687 C CA . GLY A 1 86 ? 4.661 -2.976 -17.355 1.00 73.94 86 GLY A CA 1
ATOM 688 C C . GLY A 1 86 ? 3.768 -1.885 -17.947 1.00 73.94 86 GLY A C 1
ATOM 689 O O . GLY A 1 86 ? 2.547 -1.882 -17.793 1.00 73.94 86 GLY A O 1
ATOM 690 N N . ILE A 1 87 ? 4.403 -0.960 -18.658 1.00 86.19 87 ILE A N 1
ATOM 691 C CA . ILE A 1 87 ? 3.725 0.110 -19.390 1.00 86.19 87 ILE A CA 1
ATOM 692 C C . ILE A 1 87 ? 3.183 -0.397 -20.733 1.00 86.19 87 ILE A C 1
ATOM 694 O O . ILE A 1 87 ? 3.748 -1.310 -21.337 1.00 86.19 87 ILE A O 1
ATOM 698 N N . THR A 1 88 ? 2.091 0.196 -21.216 1.00 84.88 88 THR A N 1
ATOM 699 C CA . THR A 1 88 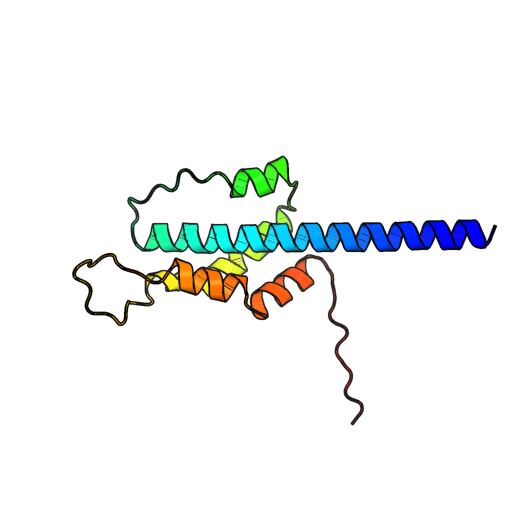? 1.519 -0.124 -22.539 1.00 84.88 88 THR A CA 1
ATOM 700 C C . THR A 1 88 ? 2.025 0.803 -23.643 1.00 84.88 88 THR A C 1
ATOM 702 O O . THR A 1 88 ? 1.919 0.501 -24.831 1.00 84.88 88 THR A O 1
ATOM 705 N N . GLU A 1 89 ? 2.574 1.940 -23.247 1.00 86.94 89 GLU A N 1
ATOM 706 C CA . GLU A 1 89 ? 3.006 3.032 -24.089 1.00 86.94 89 GLU A CA 1
ATOM 707 C C . GLU A 1 89 ? 4.454 2.833 -24.524 1.00 86.94 89 GLU A C 1
ATOM 709 O O . GLU A 1 89 ? 5.298 2.350 -23.771 1.00 86.94 89 GLU A O 1
ATOM 714 N N . ASN A 1 90 ? 4.757 3.261 -25.749 1.00 83.31 90 ASN A N 1
ATOM 715 C CA . ASN A 1 90 ? 6.120 3.261 -26.260 1.00 83.31 90 ASN A CA 1
ATOM 716 C C . ASN A 1 90 ? 6.870 4.496 -25.737 1.00 83.31 90 ASN A C 1
ATOM 718 O O . ASN A 1 90 ? 6.945 5.518 -26.421 1.00 83.31 90 ASN A O 1
ATOM 722 N N . LEU A 1 91 ? 7.343 4.422 -24.492 1.00 85.25 91 LEU A N 1
ATOM 723 C CA . LEU A 1 91 ? 8.113 5.480 -23.841 1.00 85.25 91 LEU A CA 1
ATOM 724 C C . LEU A 1 91 ? 9.616 5.261 -24.052 1.00 85.25 91 LEU A C 1
ATOM 726 O O . LEU A 1 91 ? 10.101 4.134 -23.998 1.00 85.25 91 LEU A O 1
ATOM 730 N N . GLU A 1 92 ? 10.365 6.350 -24.241 1.00 84.75 92 GLU A N 1
ATOM 731 C CA . GLU A 1 92 ? 11.838 6.305 -24.278 1.00 84.75 92 GLU A CA 1
ATOM 732 C C . GLU A 1 92 ? 12.447 5.995 -22.897 1.00 84.75 92 GLU A C 1
ATOM 734 O O . GLU A 1 92 ? 13.583 5.531 -22.801 1.00 84.75 92 GLU A O 1
ATOM 739 N N . ASP A 1 93 ? 11.688 6.229 -21.822 1.00 87.44 93 ASP A N 1
ATOM 740 C CA . ASP A 1 93 ? 12.094 5.945 -20.448 1.00 87.44 93 ASP A CA 1
ATOM 741 C C . ASP A 1 93 ? 11.893 4.462 -20.102 1.00 87.44 93 ASP A C 1
ATOM 743 O O . ASP A 1 93 ? 10.783 4.007 -19.822 1.00 87.44 93 ASP A O 1
ATOM 747 N N . SER A 1 94 ? 12.995 3.710 -20.058 1.00 83.62 94 SER A N 1
ATOM 748 C CA . SER A 1 94 ? 13.001 2.289 -19.690 1.00 83.62 94 SER A CA 1
ATOM 749 C C . SER A 1 94 ? 12.678 2.013 -18.216 1.00 83.62 94 SER A C 1
ATOM 751 O O . SER A 1 94 ? 12.518 0.849 -17.845 1.00 83.62 94 SER A O 1
ATOM 753 N N . LYS A 1 95 ? 12.577 3.050 -17.372 1.00 86.81 95 LYS A N 1
ATOM 754 C CA . LYS A 1 95 ? 12.175 2.955 -15.959 1.00 86.81 95 LYS A CA 1
ATOM 755 C C . LYS A 1 95 ? 10.720 3.364 -15.708 1.00 86.81 95 LYS A C 1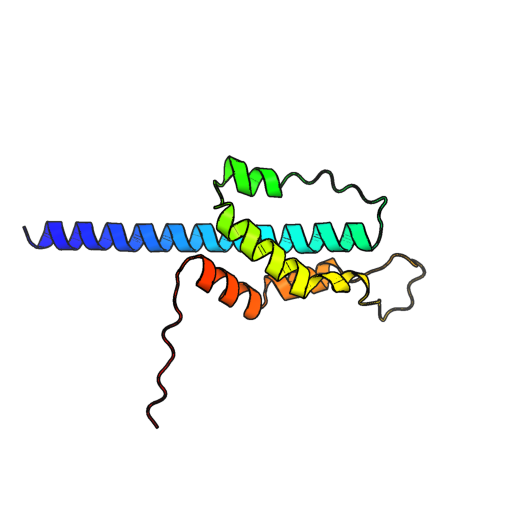
ATOM 757 O O . LYS A 1 95 ? 10.260 3.308 -14.559 1.00 86.81 95 LYS A O 1
ATOM 762 N N . ALA A 1 96 ? 9.992 3.781 -16.743 1.00 91.06 96 ALA A N 1
ATOM 763 C CA . ALA A 1 96 ? 8.598 4.173 -16.602 1.00 91.06 96 ALA A CA 1
ATOM 764 C C . ALA A 1 96 ? 7.736 3.009 -16.074 1.00 91.06 96 ALA A C 1
ATOM 766 O O . ALA A 1 96 ? 7.961 1.840 -16.388 1.00 91.06 96 ALA A O 1
ATOM 767 N N . ASN A 1 97 ? 6.764 3.332 -15.218 1.00 93.25 97 ASN A N 1
ATOM 768 C CA . ASN A 1 97 ? 5.951 2.356 -14.493 1.00 93.25 97 ASN A CA 1
ATOM 769 C C . ASN A 1 97 ? 4.587 2.938 -14.083 1.00 93.25 97 ASN A C 1
ATOM 771 O O . ASN A 1 97 ? 4.416 4.155 -14.011 1.00 93.25 97 ASN A O 1
ATOM 775 N N . TYR A 1 98 ? 3.645 2.054 -13.735 1.00 96.00 98 TYR A N 1
ATOM 776 C CA . TYR A 1 98 ? 2.310 2.405 -13.230 1.00 96.00 98 TYR A CA 1
ATOM 777 C C . TYR A 1 98 ? 2.106 2.122 -11.742 1.00 96.00 98 TYR A C 1
ATOM 779 O O . TYR A 1 98 ? 0.978 1.965 -11.277 1.00 96.00 98 TYR A O 1
ATOM 787 N N . ILE A 1 99 ? 3.189 2.122 -10.959 1.00 96.94 99 ILE A N 1
ATOM 788 C CA . ILE A 1 99 ? 3.150 1.786 -9.527 1.00 96.94 99 ILE A CA 1
ATOM 789 C C . ILE A 1 99 ? 2.152 2.663 -8.772 1.00 96.94 99 ILE A C 1
ATOM 791 O O . ILE A 1 99 ? 1.321 2.145 -8.027 1.00 96.94 99 ILE A O 1
ATOM 795 N N . PHE A 1 100 ? 2.193 3.982 -8.988 1.00 97.31 100 PHE A N 1
ATOM 796 C CA . PHE A 1 100 ? 1.256 4.898 -8.339 1.00 97.31 100 PHE A CA 1
ATOM 797 C C . PHE A 1 100 ? -0.199 4.547 -8.657 1.00 97.31 100 PHE A C 1
ATOM 799 O O . PHE A 1 100 ? -1.024 4.483 -7.747 1.00 97.31 100 PHE A O 1
ATOM 806 N N . TRP A 1 101 ? -0.498 4.290 -9.932 1.00 97.56 101 TRP A N 1
ATOM 807 C CA . TRP A 1 101 ? -1.844 3.957 -10.381 1.00 97.56 101 TRP A CA 1
ATOM 808 C C . TRP A 1 101 ? -2.350 2.680 -9.705 1.00 97.56 101 TRP A C 1
ATOM 810 O O . TRP A 1 101 ? -3.396 2.693 -9.061 1.00 97.56 101 TRP A O 1
ATOM 820 N N . HIS A 1 102 ? -1.565 1.601 -9.749 1.00 98.12 102 HIS A N 1
ATOM 821 C CA . HIS A 1 102 ? -1.948 0.327 -9.139 1.00 98.12 102 HIS A CA 1
ATOM 822 C C . HIS A 1 102 ? -2.077 0.417 -7.612 1.00 98.12 102 HIS A C 1
ATOM 824 O O . HIS A 1 102 ? -3.019 -0.127 -7.031 1.00 98.12 102 HIS A O 1
ATOM 830 N N . CYS A 1 103 ? -1.182 1.148 -6.942 1.00 98.38 103 CYS A N 1
ATOM 831 C CA . CYS A 1 103 ? -1.302 1.383 -5.504 1.00 98.38 103 CYS A CA 1
ATOM 832 C C . CYS A 1 103 ? -2.530 2.233 -5.146 1.00 98.38 103 CYS A C 1
ATOM 834 O O . CYS A 1 103 ? -3.135 2.003 -4.095 1.00 98.38 103 CYS A O 1
ATOM 836 N N . MET A 1 104 ? -2.937 3.172 -6.005 1.00 98.56 104 MET A N 1
ATOM 837 C CA . MET A 1 104 ? -4.186 3.914 -5.828 1.00 98.56 104 MET A CA 1
ATOM 838 C C . MET A 1 104 ? -5.419 3.035 -6.045 1.00 98.56 104 MET A C 1
ATOM 840 O O . MET A 1 104 ? -6.313 3.055 -5.197 1.00 98.56 104 MET A O 1
ATOM 844 N N . ASP A 1 105 ? -5.441 2.192 -7.078 1.00 98.31 105 ASP A N 1
ATOM 845 C CA . ASP A 1 105 ? -6.520 1.215 -7.288 1.00 98.31 105 ASP A CA 1
ATOM 846 C C . ASP A 1 105 ? -6.672 0.286 -6.071 1.00 98.31 105 ASP A C 1
ATOM 848 O O . ASP A 1 105 ? -7.781 0.045 -5.578 1.00 98.31 105 ASP A O 1
ATOM 852 N N . PHE A 1 106 ? -5.554 -0.182 -5.508 1.00 98.56 106 PHE A N 1
ATOM 853 C CA . PHE A 1 106 ? -5.552 -0.955 -4.265 1.00 98.56 106 PHE A CA 1
ATOM 854 C C . PHE A 1 106 ? -6.078 -0.147 -3.070 1.00 98.56 106 PHE A C 1
ATOM 856 O O . PHE A 1 106 ? -6.937 -0.639 -2.329 1.00 98.56 106 PHE A O 1
ATOM 863 N N . TYR A 1 107 ? -5.629 1.101 -2.898 1.00 98.38 107 TYR A N 1
ATOM 864 C CA . TYR A 1 107 ? -6.116 2.007 -1.853 1.00 98.38 107 TYR A CA 1
ATOM 865 C C . TYR A 1 107 ? -7.637 2.216 -1.932 1.00 98.38 107 TYR A C 1
ATOM 867 O O . TYR A 1 107 ? -8.317 2.280 -0.903 1.00 98.38 107 TYR A O 1
ATOM 875 N N . GLU A 1 108 ? -8.208 2.304 -3.130 1.00 98.31 108 GLU A N 1
ATOM 876 C CA . GLU A 1 108 ? -9.647 2.500 -3.346 1.00 98.31 108 GLU A CA 1
ATOM 877 C C . GLU A 1 108 ? -10.456 1.196 -3.299 1.00 98.31 108 GLU A C 1
ATOM 879 O O . GLU A 1 108 ? -11.678 1.223 -3.099 1.00 98.31 108 GLU A O 1
ATOM 884 N N . SER A 1 109 ? -9.781 0.049 -3.389 1.00 98.38 109 SER A N 1
ATOM 885 C CA . SER A 1 109 ? -10.405 -1.263 -3.526 1.00 98.38 109 SER A CA 1
ATOM 886 C C . SER A 1 109 ? -11.397 -1.602 -2.404 1.00 98.38 109 SER A C 1
ATOM 888 O O . SER A 1 109 ? -11.228 -1.313 -1.212 1.00 98.38 109 SER A O 1
ATOM 890 N N . LYS A 1 110 ? -12.479 -2.294 -2.781 1.00 97.31 110 LYS A N 1
ATOM 891 C CA . LYS A 1 110 ? -13.427 -2.874 -1.813 1.00 97.31 110 LYS A CA 1
ATOM 892 C C . LYS A 1 110 ? -12.759 -3.931 -0.938 1.00 97.31 110 LYS A C 1
ATOM 894 O O . LYS A 1 110 ? -13.178 -4.110 0.202 1.00 97.31 110 LYS A O 1
ATOM 899 N N . GLU A 1 111 ? -11.757 -4.620 -1.470 1.00 97.25 111 GLU A N 1
ATOM 900 C CA . GLU A 1 111 ? -10.977 -5.627 -0.762 1.00 97.25 111 GLU A CA 1
ATOM 901 C C . GLU A 1 111 ? -10.263 -5.027 0.450 1.00 97.25 111 GLU A C 1
ATOM 903 O O . GLU A 1 111 ? -10.594 -5.403 1.579 1.00 97.25 111 GLU A O 1
ATOM 908 N N . LEU A 1 112 ? -9.399 -4.027 0.238 1.00 98.12 112 LEU A N 1
ATOM 909 C CA . LEU A 1 112 ? -8.671 -3.354 1.313 1.00 98.12 112 LEU A CA 1
ATOM 910 C C . LEU A 1 112 ? -9.637 -2.746 2.335 1.00 98.12 112 LEU A C 1
ATOM 912 O O . LEU A 1 112 ? -9.481 -2.924 3.544 1.00 98.12 112 LEU A O 1
ATOM 916 N N . ASN A 1 113 ? -10.690 -2.075 1.857 1.00 96.81 113 ASN A N 1
ATOM 917 C CA . ASN A 1 113 ? -11.717 -1.507 2.731 1.00 96.81 113 ASN A CA 1
ATOM 918 C C . ASN A 1 113 ? -12.386 -2.584 3.612 1.00 96.81 113 ASN A C 1
ATOM 920 O O . ASN A 1 113 ? -12.666 -2.344 4.788 1.00 96.81 113 ASN A O 1
ATOM 924 N N . ASN A 1 114 ? -12.659 -3.772 3.067 1.00 96.06 114 ASN A N 1
ATOM 925 C CA . ASN A 1 114 ? -13.244 -4.880 3.822 1.00 96.06 114 ASN A CA 1
ATOM 926 C C . ASN A 1 114 ? -12.244 -5.505 4.798 1.00 96.06 114 ASN A C 1
ATOM 928 O O . ASN A 1 114 ? -12.647 -5.886 5.898 1.00 96.06 114 ASN A O 1
ATOM 932 N N . TYR A 1 115 ? -10.969 -5.605 4.421 1.00 97.12 115 TYR A N 1
ATOM 933 C CA . TYR A 1 115 ? -9.910 -6.094 5.300 1.00 97.12 115 TYR A CA 1
ATOM 934 C C . TYR A 1 115 ? -9.730 -5.174 6.513 1.00 97.12 115 TYR A C 1
ATOM 936 O O . TYR A 1 115 ? -9.839 -5.624 7.653 1.00 97.12 115 TYR A O 1
ATOM 944 N N . ILE A 1 116 ? -9.604 -3.863 6.281 1.00 96.31 116 ILE A N 1
ATOM 945 C CA . ILE A 1 116 ? -9.495 -2.854 7.345 1.00 96.31 116 ILE A CA 1
ATOM 946 C C . ILE A 1 116 ? -10.711 -2.893 8.274 1.00 96.31 116 ILE A C 1
ATOM 948 O O . ILE A 1 116 ? -10.546 -2.896 9.490 1.00 96.31 116 ILE A O 1
ATOM 952 N N . ARG A 1 117 ? -11.933 -2.996 7.733 1.00 93.38 117 ARG A N 1
ATOM 953 C CA . ARG A 1 117 ? -13.156 -3.129 8.549 1.00 93.38 117 ARG A CA 1
ATOM 954 C C . ARG A 1 117 ? -13.118 -4.337 9.483 1.00 93.38 117 ARG A C 1
ATOM 956 O O . ARG A 1 117 ? -13.548 -4.219 10.628 1.00 93.38 117 ARG A O 1
ATOM 963 N N . LYS A 1 118 ? -12.593 -5.476 9.018 1.00 93.25 118 LYS A N 1
ATOM 964 C CA . LYS A 1 118 ? -12.405 -6.668 9.859 1.00 93.2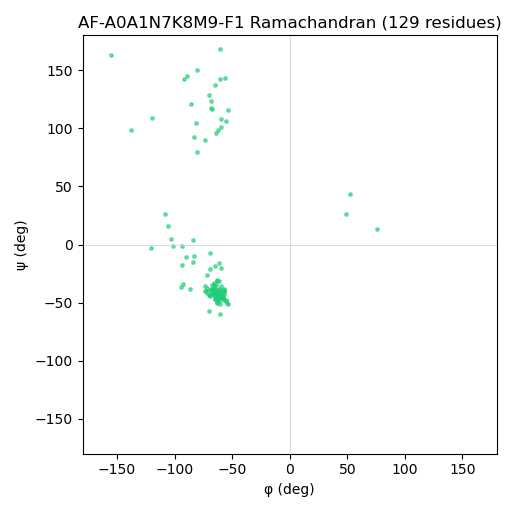5 118 LYS A CA 1
ATOM 965 C C . LYS A 1 118 ? -11.383 -6.407 10.967 1.00 93.25 118 LYS A C 1
ATOM 967 O O . LYS A 1 118 ? -11.662 -6.761 12.108 1.00 93.25 118 LYS A O 1
ATOM 972 N N . LEU A 1 119 ? -10.261 -5.750 10.657 1.00 93.38 119 LEU A N 1
ATOM 973 C CA . LEU A 1 119 ? -9.221 -5.414 11.642 1.00 93.38 119 LEU A CA 1
ATOM 974 C C . LEU A 1 119 ? -9.738 -4.516 12.772 1.00 93.38 119 LEU A C 1
ATOM 976 O O . LEU A 1 119 ? -9.412 -4.741 13.933 1.00 93.38 119 LEU A O 1
ATOM 980 N N . ILE A 1 120 ? -10.563 -3.519 12.445 1.00 91.94 120 ILE A N 1
ATOM 981 C CA . ILE A 1 120 ? -11.130 -2.584 13.434 1.00 91.94 120 ILE A CA 1
ATOM 982 C C . ILE A 1 120 ? -12.398 -3.125 14.122 1.00 91.94 120 ILE A C 1
ATOM 984 O O . ILE A 1 120 ? -13.040 -2.413 14.888 1.00 91.94 120 ILE A O 1
ATOM 988 N N . GLY A 1 121 ? -12.801 -4.370 13.837 1.00 86.25 121 GLY A N 1
ATOM 989 C CA . GLY A 1 121 ? -13.969 -5.004 14.459 1.00 86.25 121 GLY A CA 1
ATOM 990 C C . GLY A 1 121 ? -15.331 -4.527 13.937 1.00 86.25 121 GLY A C 1
ATOM 991 O O . GLY A 1 121 ? -16.365 -4.840 14.530 1.00 86.25 121 GLY A O 1
ATOM 992 N N . VAL A 1 122 ? -15.377 -3.810 12.810 1.00 77.44 122 VAL A N 1
ATOM 993 C CA . VAL A 1 122 ? -16.630 -3.400 12.159 1.00 77.44 122 VAL A CA 1
ATOM 994 C C . VAL A 1 122 ? -17.130 -4.553 11.287 1.00 77.44 122 VAL A C 1
ATOM 996 O O . VAL A 1 122 ? -16.764 -4.707 10.120 1.00 77.44 122 VAL A O 1
ATOM 999 N N . THR A 1 123 ? -17.985 -5.401 11.860 1.00 65.19 123 THR A N 1
ATOM 1000 C CA . THR A 1 123 ? -18.617 -6.505 11.128 1.00 65.19 123 THR A CA 1
ATOM 1001 C C . THR A 1 123 ? -19.646 -5.980 10.128 1.00 65.19 123 THR A C 1
ATOM 1003 O O . THR A 1 123 ? -20.562 -5.225 10.457 1.00 65.19 123 THR A O 1
ATOM 1006 N N . THR A 1 124 ? -19.538 -6.415 8.872 1.00 55.75 124 THR A N 1
ATOM 1007 C CA . THR A 1 124 ? -20.626 -6.251 7.908 1.00 55.75 124 THR A CA 1
ATOM 1008 C C . THR A 1 124 ? -21.772 -7.161 8.341 1.00 55.75 124 THR A C 1
ATOM 1010 O O . THR A 1 124 ? -21.622 -8.382 8.369 1.00 55.75 124 THR A O 1
ATOM 1013 N N . LYS A 1 125 ? -22.941 -6.591 8.667 1.00 53.94 125 LYS A N 1
ATOM 1014 C CA . LYS A 1 125 ? -24.176 -7.384 8.730 1.00 53.94 125 LYS A CA 1
ATOM 1015 C C . LYS A 1 125 ? -24.335 -8.062 7.369 1.00 53.94 125 LYS A C 1
ATOM 1017 O O . LYS A 1 125 ? -24.649 -7.393 6.384 1.00 53.94 125 LYS A O 1
ATOM 1022 N N . LYS A 1 126 ? -24.095 -9.376 7.296 1.00 51.72 126 LYS A N 1
ATOM 1023 C CA . LYS A 1 126 ? -24.471 -10.185 6.133 1.00 51.72 126 LYS A CA 1
ATOM 1024 C C . LYS A 1 126 ? -25.959 -9.916 5.905 1.00 51.72 126 LYS A C 1
ATOM 1026 O O . LYS A 1 126 ? -26.765 -10.217 6.782 1.00 51.72 126 LYS A O 1
ATOM 1031 N N . LYS A 1 127 ? -26.329 -9.321 4.765 1.00 47.97 127 LYS A N 1
ATOM 1032 C CA . LYS A 1 127 ? -27.728 -9.317 4.325 1.00 47.97 127 LYS A CA 1
ATOM 1033 C C . LYS A 1 127 ? -28.117 -10.784 4.166 1.00 47.97 127 LYS A C 1
ATOM 1035 O O . LYS A 1 127 ? -27.730 -11.423 3.191 1.00 47.97 127 LYS A O 1
ATOM 1040 N N . THR A 1 128 ? -28.835 -11.334 5.136 1.00 44.09 128 THR A N 1
ATOM 1041 C CA . THR A 1 128 ? -29.597 -12.562 4.951 1.00 44.09 128 THR A CA 1
ATOM 1042 C C . THR A 1 128 ? -30.662 -12.241 3.916 1.00 44.09 128 THR A C 1
A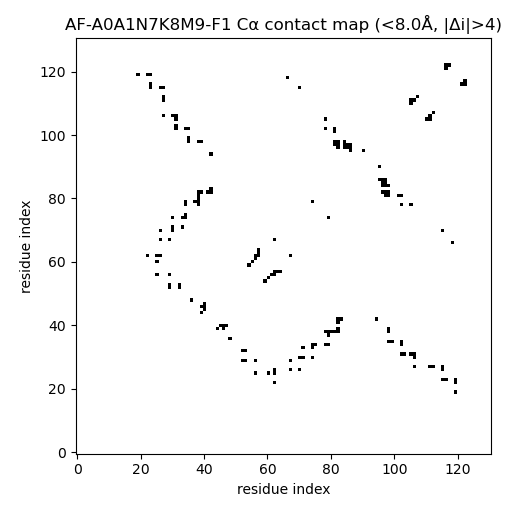TOM 1044 O O . THR A 1 128 ? -31.700 -11.657 4.217 1.00 44.09 128 THR A O 1
ATOM 1047 N N . SER A 1 129 ? -30.365 -12.565 2.660 1.00 45.66 129 SER A N 1
ATOM 1048 C CA . SER A 1 129 ? -31.394 -12.708 1.643 1.00 45.66 129 SER A CA 1
ATOM 1049 C C . SER A 1 129 ? -32.277 -13.860 2.108 1.00 45.66 129 SER A C 1
ATOM 1051 O O . SER A 1 129 ? -31.895 -15.018 1.958 1.00 45.66 129 SER A O 1
ATOM 1053 N N . LYS A 1 130 ? -33.412 -13.549 2.742 1.00 44.28 130 LYS A N 1
ATOM 1054 C CA . LYS A 1 130 ? -34.504 -14.514 2.874 1.00 44.28 130 LYS A CA 1
ATOM 1055 C C . LYS A 1 130 ? -34.905 -14.877 1.445 1.00 44.28 130 LYS A C 1
ATOM 1057 O O . LYS A 1 130 ? -35.400 -14.014 0.723 1.00 44.28 130 LYS A O 1
ATOM 1062 N N . LYS A 1 131 ? -34.559 -16.091 1.029 1.00 42.16 131 LYS A N 1
ATOM 1063 C CA . LYS A 1 131 ? -35.225 -16.776 -0.073 1.00 42.16 131 LYS A CA 1
ATOM 1064 C C . LYS A 1 131 ? -36.413 -17.513 0.519 1.00 42.16 131 LYS A C 1
ATOM 1066 O O . LYS A 1 131 ? -36.240 -18.036 1.644 1.00 42.16 131 LYS A O 1
#

Foldseek 3Di:
DVVVVVVVVVVVVVVLVVVLVLLLVLLLVLLLVLLLVLLVCVLPVPDDPVDCSVVCSCPVVVHDPVLSVVSNVVSCVPRNCQNVVDDPDPDPDPSDHCSNVVSVCVSPDPVSSVSSCVSSVNDDPPPPPPD

Sequence (131 aa):
MGIKMISTALCVFFSTIITAQTESVILKKYALHKCLSDNYKSADPSFISHDYSASYMFQIKNADYNKLNLLDKHIEETTSDYYKMGITENLEDSKANYIFWHCMDFYESKELNNYIRKLIGVTTKKKTSKK

Radius of gyration: 19.53 Å; Cα contacts (8 Å, |Δi|>4): 96; chains: 1; bounding box: 54×28×62 Å

Secondary structure (DSSP, 8-state):
-HHHHHHHHHHHHHHHHHHHHHHHHHHHHHHHHHHHHHHHHH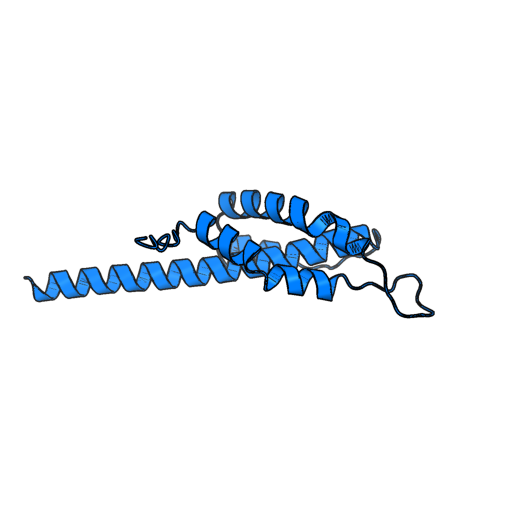H-TT------HHHIIIIIS---HHHHHHHHHHHHHHHTTGGGS--SS--S-TT---HHHHHHHHHH-HHHHHHHHHHTT----------